Protein AF-A0A9E0INA8-F1 (afdb_monomer)

Structure (mmCIF, N/CA/C/O backbone):
data_AF-A0A9E0INA8-F1
#
_entry.id   AF-A0A9E0INA8-F1
#
loop_
_atom_site.group_PDB
_atom_site.id
_atom_site.type_symbol
_atom_site.label_atom_id
_atom_site.label_alt_id
_atom_site.label_comp_id
_atom_site.label_asym_id
_atom_site.label_entity_id
_atom_site.label_seq_id
_atom_site.pdbx_PDB_ins_code
_atom_site.Cartn_x
_atom_site.Cartn_y
_atom_site.Cartn_z
_atom_site.occup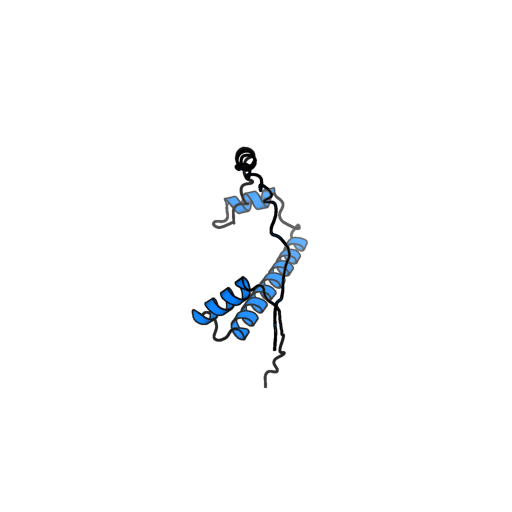ancy
_atom_site.B_iso_or_equiv
_atom_site.auth_seq_id
_atom_site.auth_comp_id
_atom_site.auth_asym_id
_atom_site.auth_atom_id
_atom_site.pdbx_PDB_model_num
ATOM 1 N N . MET A 1 1 ? 1.794 -14.498 21.553 1.00 43.59 1 MET A N 1
ATOM 2 C CA . MET A 1 1 ? 1.446 -13.062 21.639 1.00 43.59 1 MET A CA 1
ATOM 3 C C . MET A 1 1 ? 2.161 -12.350 20.505 1.00 43.59 1 MET A C 1
ATOM 5 O O . MET A 1 1 ? 3.382 -12.356 20.503 1.00 43.59 1 MET A O 1
ATOM 9 N N . THR A 1 2 ? 1.450 -11.811 19.516 1.00 66.62 2 THR A N 1
ATOM 10 C CA . THR A 1 2 ? 2.070 -10.940 18.503 1.00 66.62 2 THR A CA 1
ATOM 11 C C . THR A 1 2 ? 2.408 -9.604 19.156 1.00 66.62 2 THR A C 1
ATOM 13 O O . THR A 1 2 ? 1.516 -8.935 19.680 1.00 66.62 2 THR A O 1
ATOM 16 N N 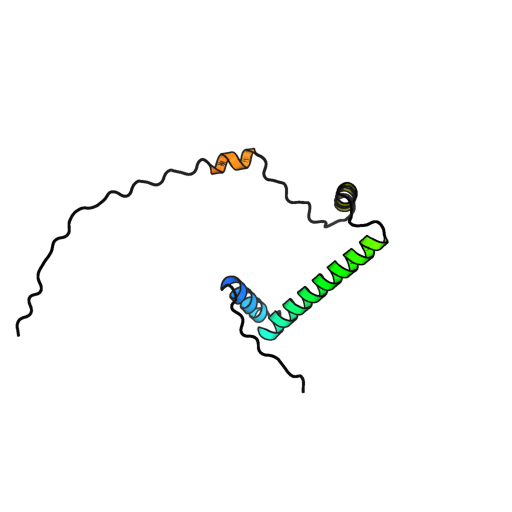. ALA A 1 3 ? 3.690 -9.249 19.182 1.00 84.00 3 ALA A N 1
ATOM 17 C CA . 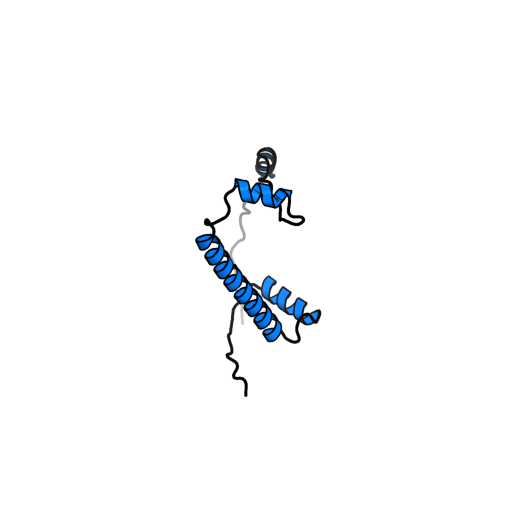ALA A 1 3 ? 4.130 -7.939 19.640 1.00 84.00 3 ALA A CA 1
ATOM 18 C C . ALA A 1 3 ? 3.821 -6.897 18.555 1.00 84.00 3 ALA A C 1
ATOM 20 O O . ALA 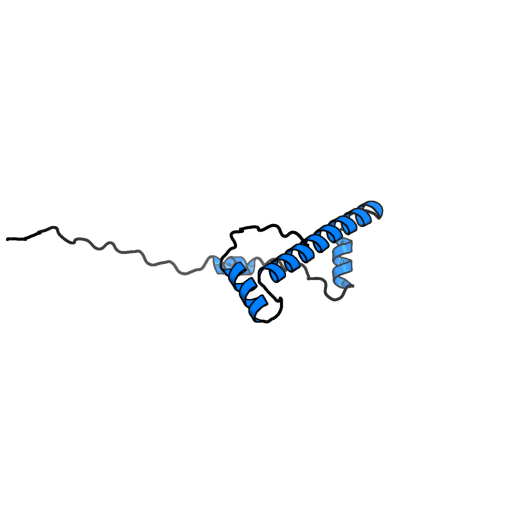A 1 3 ? 4.022 -7.161 17.372 1.00 84.00 3 ALA A O 1
ATOM 21 N N . TYR A 1 4 ? 3.326 -5.728 18.960 1.00 82.44 4 TYR A N 1
ATOM 22 C CA . TYR A 1 4 ? 3.049 -4.611 18.060 1.00 82.44 4 TYR A CA 1
ATOM 23 C C . TYR A 1 4 ? 3.914 -3.418 18.451 1.00 82.44 4 TYR A C 1
ATOM 25 O O . TYR A 1 4 ? 3.933 -3.021 19.618 1.00 82.44 4 TYR A O 1
ATOM 33 N N . GLU A 1 5 ? 4.580 -2.820 17.469 1.00 92.69 5 GLU A N 1
ATOM 34 C CA . GLU A 1 5 ? 5.264 -1.542 17.628 1.00 92.69 5 GLU A CA 1
ATOM 35 C C . GLU A 1 5 ? 4.290 -0.389 17.347 1.00 92.69 5 GLU A C 1
ATOM 37 O O . GLU A 1 5 ? 3.496 -0.437 16.404 1.00 92.69 5 GLU A O 1
ATOM 42 N N . LYS A 1 6 ? 4.311 0.653 18.186 1.00 91.81 6 LYS A N 1
ATOM 43 C CA . LYS A 1 6 ? 3.452 1.833 18.022 1.00 91.81 6 LYS A CA 1
ATOM 44 C C . LYS A 1 6 ? 4.253 2.980 17.428 1.00 91.81 6 LYS A C 1
ATOM 46 O O . LYS A 1 6 ? 5.173 3.484 18.062 1.00 91.81 6 LYS A O 1
ATOM 51 N N . LEU A 1 7 ? 3.828 3.442 16.257 1.00 90.56 7 LEU A N 1
ATOM 52 C CA . LEU A 1 7 ? 4.430 4.574 15.560 1.00 90.56 7 LEU A CA 1
ATOM 53 C C . LEU A 1 7 ? 3.475 5.771 15.578 1.00 90.56 7 LEU A C 1
ATOM 55 O O . LEU A 1 7 ? 2.327 5.668 15.142 1.00 90.56 7 LEU A O 1
ATOM 59 N N . ALA A 1 8 ? 3.949 6.918 16.063 1.00 94.06 8 ALA A N 1
ATOM 60 C CA . ALA A 1 8 ? 3.244 8.189 15.940 1.00 94.06 8 ALA A CA 1
ATOM 61 C C . ALA A 1 8 ? 3.760 8.926 14.698 1.00 94.06 8 ALA A C 1
ATOM 63 O O . ALA A 1 8 ? 4.926 9.308 14.642 1.00 94.06 8 ALA A O 1
ATOM 64 N N . ILE A 1 9 ? 2.893 9.121 13.701 1.00 90.31 9 ILE A N 1
ATOM 65 C CA . ILE A 1 9 ? 3.246 9.776 12.435 1.00 90.31 9 ILE A CA 1
ATOM 66 C C . ILE A 1 9 ? 2.349 10.983 12.167 1.00 90.31 9 ILE A C 1
ATOM 68 O O . ILE A 1 9 ? 1.129 10.930 12.334 1.00 90.31 9 ILE A O 1
ATOM 72 N N . SER A 1 10 ? 2.960 12.070 11.703 1.00 95.31 10 SER A N 1
ATOM 73 C CA . SER A 1 10 ? 2.239 13.241 11.208 1.00 95.31 10 SER A CA 1
ATOM 74 C C . SER A 1 10 ? 1.877 13.032 9.745 1.00 95.31 10 SER A C 1
ATOM 76 O O . SER A 1 10 ? 2.746 12.809 8.906 1.00 95.31 10 SER A O 1
ATOM 78 N N . LEU A 1 11 ? 0.588 13.131 9.428 1.00 93.00 11 LEU A N 1
ATOM 79 C CA . LEU A 1 11 ? 0.078 13.017 8.065 1.00 93.00 11 LEU A CA 1
ATOM 80 C C . LEU A 1 11 ? -0.557 14.339 7.628 1.00 93.00 11 LEU A C 1
ATOM 82 O O . LEU A 1 11 ? -1.209 14.996 8.446 1.00 93.00 11 LEU A O 1
ATOM 86 N N . PRO A 1 12 ? -0.460 14.711 6.338 1.00 97.12 12 PRO A N 1
ATOM 87 C CA . PRO A 1 12 ? -1.250 15.812 5.810 1.00 97.12 12 PRO A CA 1
ATOM 88 C C . PRO A 1 12 ? -2.746 15.590 6.113 1.00 97.12 12 PRO A C 1
ATOM 90 O O . PRO A 1 12 ? -3.253 14.485 5.875 1.00 97.12 12 PRO A O 1
ATOM 93 N N . PRO A 1 13 ? -3.492 16.616 6.571 1.00 97.38 13 PRO A N 1
ATOM 94 C CA . PRO A 1 13 ? -4.920 16.498 6.874 1.00 97.38 13 PRO A CA 1
ATOM 95 C C . PRO A 1 13 ? -5.781 15.813 5.794 1.00 97.38 13 PRO A C 1
ATOM 97 O O . PRO A 1 13 ? -6.629 14.992 6.168 1.00 97.38 13 PRO A O 1
ATOM 100 N N . PRO A 1 14 ? -5.590 16.061 4.476 1.00 97.19 14 PRO A N 1
ATOM 101 C CA . PRO A 1 14 ? -6.378 15.368 3.455 1.00 97.19 14 PRO A CA 1
ATOM 102 C C . PRO A 1 14 ? -6.086 13.862 3.400 1.00 97.19 14 PRO A C 1
ATOM 104 O O . PRO A 1 14 ? -7.006 13.068 3.209 1.00 97.19 14 PRO A O 1
ATOM 107 N N . VAL A 1 15 ? -4.836 13.448 3.629 1.00 95.81 15 VAL A N 1
ATOM 108 C CA . VAL A 1 15 ? -4.435 12.031 3.635 1.00 95.81 15 VAL A CA 1
ATOM 109 C C . VAL A 1 15 ? -5.062 11.311 4.826 1.00 95.81 15 VAL A C 1
ATOM 111 O O . VAL A 1 15 ? -5.709 10.279 4.653 1.00 95.81 15 VAL A O 1
ATOM 114 N N . ALA A 1 16 ? -4.960 11.898 6.022 1.00 96.00 16 ALA A N 1
ATOM 115 C CA . ALA A 1 16 ? -5.571 11.341 7.227 1.00 96.00 16 ALA A CA 1
ATOM 116 C C . ALA A 1 16 ? -7.102 11.227 7.099 1.00 96.00 16 ALA A C 1
ATOM 118 O O . ALA A 1 16 ? -7.704 10.253 7.550 1.00 96.00 16 ALA A O 1
ATOM 119 N N . SER A 1 17 ? -7.740 12.206 6.453 1.00 97.38 17 SER A N 1
ATOM 120 C CA . SER A 1 17 ? -9.189 12.200 6.225 1.00 97.38 17 SER A CA 1
ATOM 121 C C . SER A 1 17 ? -9.609 11.119 5.230 1.00 97.38 17 SER A C 1
ATOM 123 O O . SER A 1 17 ? -10.596 10.427 5.469 1.00 97.38 17 SER A O 1
ATOM 125 N N . ARG A 1 18 ? -8.831 10.907 4.163 1.00 96.38 18 ARG A N 1
ATOM 126 C CA . ARG A 1 18 ? -9.072 9.822 3.203 1.00 96.38 18 ARG A CA 1
ATOM 127 C C . ARG A 1 18 ? -8.953 8.444 3.855 1.00 96.38 18 ARG A C 1
ATOM 129 O O . ARG A 1 18 ? -9.819 7.607 3.625 1.00 96.38 18 ARG A O 1
ATOM 136 N N . ALA A 1 19 ? -7.935 8.237 4.690 1.00 95.62 19 ALA A N 1
ATOM 137 C CA . ALA A 1 19 ? -7.750 6.984 5.420 1.00 95.62 19 ALA A CA 1
ATOM 138 C C . ALA A 1 19 ? -8.920 6.706 6.381 1.00 95.62 19 ALA A C 1
ATOM 140 O O . ALA A 1 19 ? -9.469 5.608 6.393 1.00 95.62 19 ALA A O 1
ATOM 141 N N . ARG A 1 20 ? -9.386 7.722 7.123 1.00 97.19 20 ARG A N 1
ATOM 142 C CA . ARG A 1 20 ? -10.589 7.595 7.966 1.00 97.19 20 ARG A CA 1
ATOM 143 C C . ARG A 1 20 ? -11.840 7.261 7.155 1.00 97.19 20 ARG A C 1
ATOM 145 O O . ARG A 1 20 ? -12.616 6.406 7.567 1.00 97.19 20 ARG A O 1
ATOM 152 N N . ALA A 1 21 ? -12.026 7.905 6.005 1.00 97.69 21 ALA A N 1
ATOM 153 C CA . ALA A 1 21 ? -13.168 7.638 5.137 1.00 97.69 21 ALA A CA 1
ATOM 154 C C . ALA A 1 21 ? -13.148 6.209 4.568 1.00 97.69 21 ALA A C 1
ATOM 156 O O . ALA A 1 21 ? -14.204 5.603 4.442 1.00 97.69 21 ALA A O 1
ATOM 157 N N . ALA A 1 22 ? -11.974 5.661 4.247 1.00 96.50 22 ALA A N 1
ATOM 158 C CA . ALA A 1 22 ? -11.827 4.273 3.804 1.00 96.50 22 ALA A CA 1
ATOM 159 C C . ALA A 1 22 ? -12.257 3.266 4.880 1.00 96.50 22 ALA A C 1
ATOM 161 O O . ALA A 1 22 ? -13.059 2.375 4.611 1.00 96.50 22 ALA A O 1
ATOM 162 N N . VAL A 1 23 ? -11.815 3.473 6.123 1.00 98.00 23 VAL A N 1
ATOM 163 C CA . VAL A 1 23 ? -12.259 2.664 7.270 1.00 98.00 23 VAL A CA 1
ATOM 164 C C . VAL A 1 23 ? -13.771 2.780 7.469 1.00 98.00 23 VAL A C 1
ATOM 166 O O . VAL A 1 23 ? -14.446 1.772 7.637 1.00 98.00 23 VAL A O 1
ATOM 169 N N . ALA A 1 24 ? -14.331 3.991 7.378 1.00 97.69 24 ALA A N 1
ATOM 170 C CA . ALA A 1 24 ? -15.775 4.206 7.496 1.00 97.69 24 ALA A CA 1
ATOM 171 C C . ALA A 1 24 ? -16.589 3.514 6.384 1.00 97.69 24 ALA A C 1
ATOM 173 O O . ALA A 1 24 ? -17.740 3.154 6.610 1.00 97.69 24 ALA A O 1
ATOM 174 N N . ARG A 1 25 ? -15.998 3.303 5.200 1.00 97.69 25 ARG A N 1
ATOM 175 C CA . ARG A 1 25 ? -16.593 2.514 4.106 1.00 97.69 25 ARG A CA 1
ATOM 176 C C . ARG A 1 25 ? -16.433 0.999 4.281 1.00 97.69 25 ARG A C 1
ATOM 178 O O . ARG A 1 25 ? -16.942 0.252 3.455 1.00 97.69 25 ARG A O 1
ATOM 185 N N . GLY A 1 26 ? -15.739 0.542 5.323 1.00 97.00 26 GLY A N 1
ATOM 186 C CA . GLY A 1 26 ? -15.503 -0.878 5.580 1.00 97.00 26 GLY A CA 1
ATOM 187 C C . GLY A 1 26 ? -14.329 -1.477 4.805 1.00 97.00 26 GLY A C 1
ATOM 188 O O . GLY A 1 26 ? -14.178 -2.693 4.794 1.00 97.00 26 GLY A O 1
ATOM 189 N N . GLU A 1 27 ? -13.469 -0.658 4.188 1.00 95.56 27 GLU A N 1
ATOM 190 C CA . GLU A 1 27 ? -12.276 -1.153 3.475 1.00 95.56 27 GLU A CA 1
ATOM 191 C C . GLU A 1 27 ? -11.244 -1.779 4.432 1.00 95.56 27 GLU A C 1
ATOM 193 O O . GLU A 1 27 ? -10.395 -2.559 4.011 1.00 95.56 27 GLU A O 1
ATOM 198 N N . ALA A 1 28 ? -11.311 -1.447 5.725 1.00 96.88 28 ALA A N 1
ATOM 199 C CA . ALA A 1 28 ? -10.487 -2.032 6.775 1.00 96.88 28 ALA A CA 1
ATOM 200 C C . ALA A 1 28 ? -11.193 -1.942 8.141 1.00 96.88 28 ALA A C 1
ATOM 202 O O . ALA A 1 28 ? -11.958 -1.003 8.370 1.00 96.88 28 ALA A O 1
ATOM 203 N N . PRO A 1 29 ? -10.893 -2.848 9.093 1.00 95.69 29 PRO A N 1
ATOM 204 C CA . PRO A 1 29 ? -11.535 -2.874 10.412 1.00 95.69 29 PRO A CA 1
ATOM 205 C C . PRO A 1 29 ? -11.070 -1.750 11.353 1.00 95.69 29 PRO A C 1
ATOM 207 O O . PRO A 1 29 ? -11.706 -1.477 12.366 1.00 95.69 29 PRO A O 1
ATOM 210 N N . SER A 1 30 ? -9.937 -1.107 11.062 1.00 96.50 30 SER A N 1
ATOM 211 C CA . SER A 1 30 ? -9.415 0.020 11.837 1.00 96.50 30 SER A CA 1
ATOM 212 C C . SER A 1 30 ? -8.431 0.848 11.014 1.00 96.50 30 SER A C 1
ATOM 214 O O . SER A 1 30 ? -7.939 0.403 9.976 1.00 96.50 30 SER A O 1
ATOM 216 N N . LEU A 1 31 ? -8.092 2.043 11.506 1.00 95.62 31 LEU A N 1
ATOM 217 C CA . LEU A 1 31 ? -7.098 2.904 10.861 1.00 95.62 31 LEU A CA 1
ATOM 218 C C . LEU A 1 31 ? -5.700 2.272 10.849 1.00 95.62 31 LEU A C 1
ATOM 220 O O . LEU A 1 31 ? -5.007 2.354 9.841 1.00 95.62 31 LEU A O 1
ATOM 224 N N . SER A 1 32 ? -5.299 1.616 11.940 1.00 94.19 32 SER A N 1
ATOM 225 C CA . SER A 1 32 ? -4.019 0.905 12.002 1.00 94.19 32 SER A CA 1
ATOM 226 C C . SER A 1 32 ? -3.973 -0.251 11.003 1.00 94.19 32 SER A C 1
ATOM 228 O O . SER A 1 32 ? -2.970 -0.400 10.316 1.00 94.19 32 SER A O 1
ATOM 230 N N . ALA A 1 33 ? -5.067 -1.011 10.859 1.00 94.31 33 ALA A N 1
ATOM 231 C CA . ALA A 1 33 ? -5.158 -2.080 9.863 1.00 94.31 33 ALA A CA 1
ATOM 232 C C . ALA A 1 33 ? -5.097 -1.536 8.427 1.00 94.31 33 ALA A C 1
ATOM 234 O O . ALA A 1 33 ? -4.382 -2.084 7.596 1.00 94.31 33 ALA A O 1
ATOM 235 N N . TYR A 1 34 ? -5.789 -0.425 8.153 1.00 95.81 34 TYR A N 1
ATOM 236 C CA . TYR A 1 34 ? -5.739 0.246 6.853 1.00 95.81 34 TYR A CA 1
ATOM 237 C C . TYR A 1 34 ? -4.315 0.689 6.487 1.00 95.81 34 TYR A C 1
ATOM 239 O O . TYR A 1 34 ? -3.849 0.453 5.375 1.00 95.81 34 TYR A O 1
ATOM 247 N N . ILE A 1 35 ? -3.608 1.325 7.427 1.00 94.56 35 ILE A N 1
ATOM 248 C CA . ILE A 1 35 ? -2.238 1.802 7.199 1.00 94.56 35 ILE A CA 1
ATOM 249 C C . ILE A 1 35 ? -1.272 0.625 7.043 1.00 94.56 35 ILE A C 1
ATOM 251 O O . ILE A 1 35 ? -0.448 0.657 6.137 1.00 94.56 35 ILE A O 1
ATOM 255 N N . ALA A 1 36 ? -1.386 -0.412 7.876 1.00 93.19 36 ALA A N 1
ATOM 256 C CA . ALA A 1 36 ? -0.556 -1.609 7.760 1.00 93.19 36 ALA A CA 1
ATOM 257 C C . ALA A 1 36 ? -0.719 -2.274 6.385 1.00 93.19 36 ALA A C 1
ATOM 259 O O . ALA A 1 36 ? 0.277 -2.538 5.721 1.00 93.19 36 ALA A O 1
ATOM 260 N N . ALA A 1 37 ? -1.959 -2.445 5.911 1.00 92.56 37 ALA A N 1
ATOM 261 C CA . ALA A 1 37 ? -2.229 -2.991 4.582 1.00 92.56 37 ALA A CA 1
ATOM 262 C C . ALA A 1 37 ? -1.635 -2.122 3.459 1.00 92.56 37 ALA A C 1
ATOM 264 O O . ALA A 1 37 ? -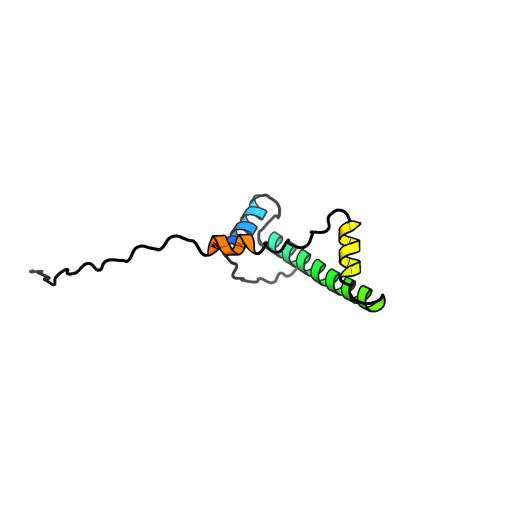1.031 -2.645 2.529 1.00 92.56 37 ALA A O 1
ATOM 265 N N . ALA A 1 38 ? -1.749 -0.794 3.564 1.00 92.00 38 ALA A N 1
ATOM 266 C CA . ALA A 1 38 ? -1.172 0.121 2.580 1.00 92.00 38 ALA A CA 1
ATOM 267 C C . ALA A 1 38 ? 0.370 0.088 2.560 1.00 92.00 38 ALA A C 1
ATOM 269 O O . ALA A 1 38 ? 0.979 0.256 1.502 1.00 92.00 38 ALA A O 1
ATOM 270 N N . LEU A 1 39 ? 1.006 -0.105 3.721 1.00 90.44 39 LEU A N 1
ATOM 271 C CA . LEU A 1 39 ? 2.459 -0.261 3.825 1.00 90.44 39 LEU A CA 1
ATOM 272 C C . LEU A 1 39 ? 2.918 -1.595 3.233 1.00 90.44 39 LEU A C 1
ATOM 274 O O . LEU A 1 39 ? 3.886 -1.600 2.476 1.00 90.44 39 LEU A O 1
ATOM 278 N N . GLU A 1 40 ? 2.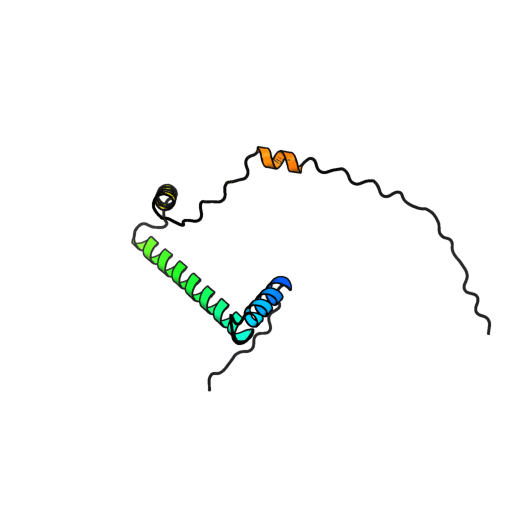196 -2.681 3.508 1.00 90.44 40 GLU A N 1
ATOM 279 C CA . GLU A 1 40 ? 2.464 -4.005 2.937 1.00 90.44 40 GLU A CA 1
ATOM 280 C C . GLU A 1 40 ? 2.345 -3.974 1.408 1.00 90.44 40 GLU A C 1
ATOM 282 O O . GLU A 1 40 ? 3.278 -4.341 0.703 1.00 90.44 40 GLU A O 1
ATOM 287 N N . GLU A 1 41 ? 1.253 -3.413 0.875 1.00 90.50 41 GLU A N 1
ATOM 288 C CA . GLU A 1 41 ? 1.050 -3.264 -0.570 1.00 90.50 41 GLU A CA 1
ATOM 289 C C . GLU A 1 41 ? 2.180 -2.452 -1.221 1.00 90.50 41 GLU A C 1
ATOM 291 O O . GLU A 1 41 ? 2.643 -2.768 -2.322 1.00 90.50 41 GLU A O 1
ATOM 296 N N . ARG A 1 42 ? 2.655 -1.397 -0.546 1.00 87.88 42 ARG A N 1
ATOM 297 C CA . ARG A 1 42 ? 3.789 -0.607 -1.032 1.00 87.88 42 ARG A CA 1
ATOM 298 C C . ARG A 1 42 ? 5.086 -1.411 -1.008 1.00 87.88 42 ARG A C 1
ATOM 300 O O . ARG A 1 42 ? 5.848 -1.294 -1.965 1.00 87.88 42 ARG A O 1
ATOM 307 N N . ALA A 1 43 ? 5.335 -2.189 0.042 1.00 85.44 43 ALA A N 1
ATOM 308 C CA . ALA A 1 43 ? 6.515 -3.038 0.152 1.00 85.44 43 ALA A CA 1
ATOM 309 C C . ALA A 1 43 ? 6.526 -4.107 -0.948 1.00 85.44 43 ALA A C 1
ATOM 311 O O . ALA A 1 43 ? 7.506 -4.194 -1.682 1.00 85.44 43 ALA A O 1
ATOM 312 N N . SER A 1 44 ? 5.411 -4.816 -1.159 1.00 83.75 44 SER A N 1
ATOM 313 C CA . SER A 1 44 ? 5.296 -5.820 -2.226 1.00 83.75 44 SER A CA 1
ATOM 314 C C . SER A 1 44 ? 5.510 -5.222 -3.620 1.00 83.75 44 SER A C 1
ATOM 316 O O . SER A 1 44 ? 6.094 -5.862 -4.488 1.00 83.75 44 SER A O 1
ATOM 318 N N . ARG A 1 45 ? 5.059 -3.980 -3.858 1.00 86.50 45 ARG A N 1
ATOM 319 C CA . ARG A 1 45 ? 5.312 -3.285 -5.133 1.00 86.50 45 ARG A CA 1
ATOM 320 C C . ARG A 1 45 ? 6.779 -2.922 -5.326 1.00 86.50 45 ARG A C 1
ATOM 322 O O . ARG A 1 45 ? 7.279 -3.080 -6.432 1.00 86.50 45 ARG A O 1
ATOM 329 N N . LEU A 1 46 ? 7.444 -2.429 -4.283 1.00 82.56 46 LEU A N 1
ATOM 330 C CA . LEU A 1 46 ? 8.872 -2.109 -4.349 1.00 82.56 46 LEU A CA 1
ATOM 331 C C . LEU A 1 46 ? 9.709 -3.372 -4.583 1.00 82.56 46 LEU A C 1
ATOM 333 O O . LEU A 1 46 ? 10.620 -3.342 -5.400 1.00 82.56 46 LEU A O 1
ATOM 337 N N . ASP A 1 47 ? 9.361 -4.477 -3.926 1.00 86.75 47 ASP A N 1
ATOM 338 C CA . ASP A 1 47 ? 10.009 -5.777 -4.118 1.00 86.75 47 ASP A CA 1
ATOM 339 C C . ASP A 1 47 ? 9.835 -6.292 -5.557 1.00 86.75 47 ASP A C 1
ATOM 341 O O . ASP A 1 47 ? 10.800 -6.654 -6.228 1.00 86.75 47 ASP A O 1
ATOM 345 N N . LEU A 1 48 ? 8.615 -6.199 -6.100 1.00 89.06 48 LEU A N 1
ATOM 346 C CA . LEU A 1 48 ? 8.351 -6.545 -7.496 1.00 89.06 48 LEU A CA 1
ATOM 347 C C . LEU A 1 48 ? 9.137 -5.665 -8.482 1.00 89.06 48 LEU A C 1
ATOM 349 O O . LEU A 1 48 ? 9.642 -6.170 -9.482 1.00 89.06 48 LEU A O 1
ATOM 353 N N . GLU A 1 49 ? 9.234 -4.356 -8.232 1.00 88.19 49 GLU A N 1
ATOM 354 C CA . GLU A 1 49 ? 10.024 -3.443 -9.068 1.00 88.19 49 GLU A CA 1
ATOM 355 C C . GLU A 1 49 ? 11.511 -3.829 -9.080 1.00 88.19 49 GLU A C 1
ATOM 357 O O . GLU A 1 49 ? 12.135 -3.783 -10.143 1.00 88.19 49 GLU A O 1
ATOM 362 N N . VAL A 1 50 ? 12.059 -4.250 -7.934 1.00 90.50 50 VAL A N 1
ATOM 363 C CA . VAL A 1 50 ? 13.438 -4.752 -7.824 1.00 90.50 50 VAL A CA 1
ATOM 364 C C . VAL A 1 50 ? 13.605 -6.049 -8.612 1.00 90.50 50 VAL A C 1
ATOM 366 O O . VAL A 1 50 ? 14.465 -6.107 -9.489 1.00 90.50 50 VAL A O 1
ATOM 369 N N . LEU A 1 51 ? 12.737 -7.040 -8.395 1.00 90.38 51 LEU A N 1
ATOM 370 C CA . LEU A 1 51 ? 12.783 -8.316 -9.114 1.00 90.38 51 LEU A CA 1
ATOM 371 C C . LEU A 1 51 ? 12.706 -8.125 -10.638 1.00 90.38 51 LEU A C 1
ATOM 373 O O . LEU A 1 51 ? 13.456 -8.737 -11.396 1.00 90.38 51 LEU A O 1
ATOM 377 N N . VAL A 1 52 ? 11.809 -7.257 -11.115 1.00 90.81 52 VAL A N 1
ATOM 378 C CA . VAL A 1 52 ? 11.689 -6.957 -12.550 1.00 90.81 52 VAL A CA 1
ATOM 379 C C . VAL A 1 52 ? 12.957 -6.289 -13.080 1.00 90.81 52 VAL A C 1
ATOM 381 O O . VAL A 1 52 ? 13.373 -6.584 -14.200 1.00 90.81 52 VAL A O 1
ATOM 384 N N . ALA A 1 53 ? 13.584 -5.402 -12.305 1.00 88.94 53 ALA A N 1
ATOM 385 C CA . ALA A 1 53 ? 14.838 -4.772 -12.703 1.00 88.94 53 ALA A CA 1
ATOM 386 C C . ALA A 1 53 ? 15.985 -5.789 -12.820 1.00 88.94 53 ALA A C 1
ATOM 388 O O . ALA A 1 53 ? 16.755 -5.707 -13.776 1.00 88.94 53 ALA A O 1
ATOM 389 N N . GLU A 1 54 ? 16.063 -6.757 -11.905 1.00 90.00 54 GLU A N 1
ATOM 390 C CA . GLU A 1 54 ? 17.043 -7.851 -11.948 1.00 90.00 54 GLU A CA 1
ATOM 391 C C . GLU A 1 54 ? 16.836 -8.737 -13.182 1.00 90.00 54 GLU A C 1
ATOM 393 O O . GLU A 1 54 ? 17.754 -8.912 -13.980 1.00 90.00 54 GLU A O 1
ATOM 398 N N . LEU A 1 55 ? 15.603 -9.195 -13.424 1.00 90.69 55 LEU A N 1
ATOM 399 C CA . LEU A 1 55 ? 15.281 -10.006 -14.603 1.00 90.69 55 LEU A CA 1
ATOM 400 C C . LEU A 1 55 ? 15.594 -9.281 -15.914 1.00 90.69 55 LEU A C 1
ATOM 402 O O . LEU A 1 55 ? 16.067 -9.887 -16.877 1.00 90.69 55 LEU A O 1
ATOM 406 N N . LEU A 1 56 ? 15.324 -7.976 -15.970 1.00 90.94 56 LEU A N 1
ATOM 407 C CA . LEU A 1 56 ? 15.668 -7.167 -17.131 1.00 90.94 56 LEU A CA 1
ATOM 408 C C . LEU A 1 56 ? 17.181 -7.061 -17.292 1.00 90.94 56 LEU A C 1
ATOM 410 O O . LEU A 1 56 ? 17.660 -7.228 -18.407 1.00 90.94 56 LEU A O 1
ATOM 414 N N . ALA A 1 57 ? 17.942 -6.836 -16.219 1.00 90.44 57 ALA A N 1
ATOM 415 C CA . ALA A 1 57 ? 19.401 -6.788 -16.287 1.00 90.44 57 ALA A CA 1
ATOM 416 C C . ALA A 1 57 ? 19.993 -8.071 -16.901 1.00 90.44 57 ALA A C 1
ATOM 418 O O . ALA A 1 57 ? 20.875 -7.974 -17.755 1.00 90.44 57 ALA A O 1
ATOM 419 N N . ASP A 1 58 ? 19.435 -9.235 -16.563 1.00 89.38 58 ASP A N 1
ATOM 420 C CA . ASP A 1 58 ? 19.883 -10.532 -17.082 1.00 89.38 58 ASP A CA 1
ATOM 421 C C . ASP A 1 58 ? 19.473 -10.794 -18.543 1.00 89.38 58 ASP A C 1
ATOM 423 O O . ASP A 1 58 ? 20.141 -11.541 -19.259 1.00 89.38 58 ASP A O 1
ATOM 427 N N . THR A 1 59 ? 18.379 -10.186 -19.014 1.00 86.50 59 THR A N 1
ATOM 428 C CA . THR A 1 59 ? 17.764 -10.499 -20.322 1.00 86.50 59 THR A CA 1
ATOM 429 C C . THR A 1 59 ? 17.972 -9.439 -21.406 1.00 86.50 59 THR A C 1
ATOM 431 O O . THR A 1 59 ? 17.474 -9.602 -22.520 1.00 86.50 59 THR A O 1
ATOM 434 N N . GLY A 1 60 ? 18.740 -8.379 -21.130 1.00 85.69 60 GLY A N 1
ATOM 435 C CA . GLY A 1 60 ? 19.077 -7.345 -22.125 1.00 85.69 60 GLY A CA 1
ATOM 436 C C . GLY A 1 60 ? 18.928 -5.895 -21.657 1.00 85.69 60 GLY A C 1
ATOM 437 O O . GLY A 1 60 ? 19.092 -4.969 -22.449 1.00 85.69 60 GLY A O 1
ATOM 438 N N . GLY A 1 61 ? 18.653 -5.682 -20.374 1.00 86.69 61 GLY A N 1
ATOM 439 C CA . GLY A 1 61 ? 18.514 -4.383 -19.732 1.00 86.69 61 GLY A CA 1
ATOM 440 C C . GLY A 1 61 ? 17.103 -3.796 -19.808 1.00 86.69 61 GLY A C 1
ATOM 441 O O . GLY A 1 61 ? 16.127 -4.437 -20.195 1.00 86.69 61 GLY A O 1
ATOM 442 N N . ALA A 1 62 ? 16.979 -2.537 -19.387 1.00 87.19 62 ALA A N 1
ATOM 443 C CA . ALA A 1 62 ? 15.695 -1.846 -19.373 1.00 87.19 62 ALA A CA 1
ATOM 444 C C . ALA A 1 62 ? 15.124 -1.657 -20.799 1.00 87.19 62 ALA A C 1
ATOM 446 O O . ALA A 1 62 ? 15.882 -1.319 -21.710 1.00 87.19 62 ALA A O 1
ATOM 447 N N . PRO A 1 63 ? 13.789 -1.742 -20.989 1.00 87.75 63 PRO A N 1
ATOM 448 C CA . PRO A 1 63 ? 13.163 -1.579 -22.297 1.00 87.75 63 PRO A CA 1
ATOM 449 C C . PRO A 1 63 ? 13.504 -0.238 -22.938 1.00 87.75 63 PRO A C 1
ATOM 451 O O . PRO A 1 63 ? 13.301 0.830 -22.335 1.00 87.75 63 PRO A O 1
ATOM 454 N N . THR A 1 64 ? 13.941 -0.289 -24.192 1.00 90.12 64 THR A N 1
ATOM 455 C CA . THR A 1 64 ? 14.221 0.888 -25.006 1.00 90.12 64 THR A CA 1
ATOM 456 C C . THR A 1 64 ? 12.940 1.688 -25.274 1.00 90.12 64 THR A C 1
ATOM 458 O O . THR A 1 64 ? 11.815 1.172 -25.212 1.00 90.12 64 THR A O 1
ATOM 461 N N . PRO A 1 65 ? 13.056 2.974 -25.650 1.00 90.94 65 PRO A N 1
ATOM 462 C CA . PRO A 1 65 ? 11.890 3.776 -26.004 1.00 90.94 65 PRO A CA 1
ATOM 463 C C . PRO A 1 65 ? 11.076 3.200 -27.172 1.00 90.94 65 PRO A C 1
ATOM 465 O O . PRO A 1 65 ? 9.869 3.424 -27.242 1.00 90.94 65 PRO A O 1
ATOM 468 N N . ALA A 1 66 ? 11.718 2.502 -28.114 1.00 91.19 66 ALA A N 1
ATOM 469 C CA . ALA A 1 66 ? 11.031 1.882 -29.245 1.00 91.19 66 ALA A CA 1
ATOM 470 C C . ALA A 1 66 ? 10.176 0.690 -28.795 1.00 91.19 66 ALA A C 1
ATOM 472 O O . ALA A 1 66 ? 9.014 0.600 -29.198 1.00 91.19 66 ALA A O 1
ATOM 473 N N . GLU A 1 67 ? 10.716 -0.148 -27.911 1.00 89.94 67 GLU A N 1
ATOM 474 C CA . GLU A 1 67 ? 10.021 -1.299 -27.327 1.00 89.94 67 GLU A CA 1
ATOM 475 C C . GLU A 1 67 ? 8.860 -0.861 -26.440 1.00 89.94 67 GLU A C 1
ATOM 477 O O . GLU A 1 67 ? 7.766 -1.397 -26.581 1.00 89.94 67 GLU A O 1
ATOM 482 N N . ARG A 1 68 ? 9.032 0.186 -25.618 1.00 89.31 68 ARG A N 1
ATOM 483 C CA . ARG A 1 68 ? 7.916 0.764 -24.844 1.00 89.31 68 ARG A CA 1
ATOM 484 C C . ARG A 1 68 ? 6.794 1.255 -25.745 1.00 89.31 68 ARG A C 1
ATOM 486 O O . ARG A 1 68 ? 5.643 0.904 -25.534 1.00 89.31 68 ARG A O 1
ATOM 493 N N . ARG A 1 69 ? 7.128 2.001 -26.806 1.00 90.56 69 ARG A N 1
ATOM 494 C CA . ARG A 1 69 ? 6.120 2.467 -27.772 1.00 90.56 69 ARG A CA 1
ATOM 495 C C . ARG A 1 69 ? 5.423 1.313 -28.481 1.00 90.56 69 ARG A C 1
ATOM 497 O O . ARG A 1 69 ? 4.267 1.466 -28.859 1.00 90.56 69 ARG A O 1
ATOM 504 N N . TRP A 1 70 ? 6.129 0.222 -28.770 1.00 91.94 70 TRP A N 1
ATOM 505 C CA . TRP A 1 70 ? 5.524 -0.976 -29.348 1.00 91.94 70 TRP A CA 1
ATOM 506 C C . TRP A 1 70 ? 4.587 -1.653 -28.346 1.00 91.94 70 TRP A C 1
ATOM 508 O O . TRP A 1 70 ? 3.432 -1.882 -28.693 1.00 91.94 70 TRP A O 1
ATOM 518 N N . ALA A 1 71 ? 5.033 -1.851 -27.104 1.00 89.00 71 ALA A N 1
ATOM 519 C CA . ALA A 1 71 ? 4.240 -2.409 -26.013 1.00 89.00 71 ALA A CA 1
ATOM 520 C C . ALA A 1 71 ? 2.950 -1.607 -25.777 1.00 89.00 71 ALA A C 1
ATOM 522 O O . ALA A 1 71 ? 1.871 -2.186 -25.755 1.00 89.00 71 ALA A O 1
ATOM 523 N N . ASP A 1 72 ? 3.033 -0.274 -25.736 1.00 87.81 72 ASP A N 1
ATOM 524 C CA . ASP A 1 72 ? 1.871 0.616 -25.588 1.00 87.81 72 ASP A CA 1
ATOM 525 C C . ASP A 1 72 ? 0.830 0.457 -26.710 1.00 87.81 72 ASP A C 1
ATOM 527 O O . ASP A 1 72 ? -0.344 0.761 -26.508 1.00 87.81 72 ASP A O 1
ATOM 531 N N . ARG A 1 73 ? 1.243 0.012 -27.907 1.00 88.25 73 ARG A N 1
ATOM 532 C CA . ARG A 1 73 ? 0.326 -0.234 -29.033 1.00 88.25 73 ARG A CA 1
ATOM 533 C C . ARG A 1 73 ? -0.335 -1.606 -28.974 1.00 88.25 73 ARG A C 1
ATOM 535 O O . ARG A 1 73 ? -1.449 -1.738 -29.469 1.00 88.25 73 ARG A O 1
ATOM 542 N N . VAL A 1 74 ? 0.358 -2.617 -28.452 1.00 92.56 74 VAL A N 1
ATOM 543 C CA . VAL A 1 74 ? -0.093 -4.020 -28.504 1.00 92.56 74 VAL A CA 1
ATOM 544 C C . VAL A 1 74 ? -0.703 -4.509 -27.189 1.00 92.56 74 VAL A C 1
ATOM 546 O O . VAL A 1 74 ? -1.459 -5.476 -27.207 1.00 92.56 74 VAL A O 1
ATOM 549 N N . LEU A 1 75 ? -0.416 -3.845 -26.063 1.00 88.00 75 LEU A N 1
ATOM 550 C CA . LEU A 1 75 ? -0.951 -4.183 -24.744 1.00 88.00 75 LEU A CA 1
ATOM 551 C C . LEU A 1 75 ? -2.173 -3.307 -24.405 1.00 88.00 75 LEU A C 1
ATOM 553 O O . LEU A 1 75 ? -2.029 -2.094 -24.215 1.00 88.00 75 LEU A O 1
ATOM 557 N N . PRO A 1 76 ? -3.385 -3.882 -24.292 1.00 72.31 76 PRO A N 1
ATOM 558 C CA . PRO A 1 76 ? -4.564 -3.129 -23.882 1.00 72.31 76 PRO A CA 1
ATOM 559 C C . PRO A 1 76 ? -4.436 -2.681 -22.417 1.00 72.31 76 PRO A C 1
ATOM 561 O O . PRO A 1 76 ? -4.241 -3.499 -21.523 1.00 72.31 76 PRO A O 1
ATOM 5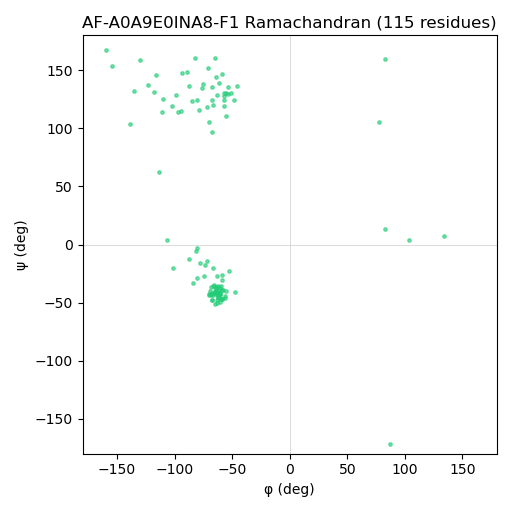64 N N . GLY A 1 77 ? -4.560 -1.372 -22.171 1.00 69.75 77 GLY A N 1
ATOM 565 C CA . GLY A 1 77 ? -4.548 -0.785 -20.823 1.00 69.75 77 GLY A CA 1
ATOM 566 C C . GLY A 1 77 ? -3.250 -0.087 -20.399 1.00 69.75 77 GLY A C 1
ATOM 567 O O . GLY A 1 77 ? -3.188 0.401 -19.272 1.00 69.75 77 GLY A O 1
ATOM 568 N N . SER A 1 78 ? -2.236 0.021 -21.269 1.00 62.25 78 SER A N 1
ATOM 569 C CA . SER A 1 78 ? -1.043 0.817 -20.942 1.00 62.25 78 SER A CA 1
ATOM 570 C C . SER A 1 78 ? -1.424 2.297 -20.752 1.00 62.25 78 SER A C 1
ATOM 572 O O . SER A 1 78 ? -2.115 2.856 -21.616 1.00 62.25 78 SER A O 1
ATOM 574 N N . PRO A 1 79 ? -1.032 2.964 -19.644 1.00 59.53 79 PRO A N 1
ATOM 575 C CA . PRO A 1 79 ? -1.320 4.377 -19.448 1.00 59.53 79 PRO A CA 1
ATOM 576 C C . PRO A 1 79 ? -0.526 5.178 -20.480 1.00 59.53 79 PRO A C 1
ATOM 578 O O . PRO A 1 79 ? 0.657 5.460 -20.298 1.00 59.53 79 PRO A O 1
ATOM 581 N N . ALA A 1 80 ? -1.187 5.526 -21.585 1.00 58.50 80 ALA A N 1
ATOM 582 C CA . ALA A 1 80 ? -0.605 6.330 -22.646 1.00 58.50 80 ALA A CA 1
ATOM 583 C C . ALA A 1 80 ? 0.075 7.565 -22.036 1.00 58.50 80 ALA A C 1
ATOM 585 O O . ALA A 1 80 ? -0.555 8.323 -21.291 1.00 58.50 80 ALA A O 1
ATOM 586 N N . ALA A 1 81 ? 1.366 7.738 -22.336 1.00 62.22 81 ALA A N 1
ATOM 587 C CA . ALA A 1 81 ? 2.186 8.811 -21.785 1.00 62.22 81 ALA A CA 1
ATOM 588 C C . ALA A 1 81 ? 1.443 10.163 -21.842 1.00 62.22 81 ALA A C 1
ATOM 590 O O . ALA A 1 81 ? 0.821 10.477 -22.867 1.00 62.22 81 ALA A O 1
ATOM 591 N N . PRO A 1 82 ? 1.489 10.982 -20.773 1.00 54.94 82 PRO A N 1
ATOM 592 C CA . PRO A 1 82 ? 0.712 12.211 -20.704 1.00 54.94 82 PRO A CA 1
ATOM 593 C C . PRO A 1 82 ? 1.061 13.117 -21.888 1.00 54.94 82 PRO A C 1
ATOM 595 O O . PRO A 1 82 ? 2.211 13.536 -22.055 1.00 54.94 82 PRO A O 1
ATOM 598 N N . LYS A 1 83 ? 0.059 13.421 -22.728 1.00 59.69 83 LYS A N 1
ATOM 599 C CA . LYS A 1 83 ? 0.198 14.363 -23.846 1.00 59.69 83 LYS A CA 1
ATOM 600 C C . LYS A 1 83 ? 0.699 15.693 -23.281 1.00 59.69 83 LYS A C 1
ATOM 602 O O . LYS A 1 83 ? -0.029 16.372 -22.558 1.00 59.69 83 LYS A O 1
ATOM 607 N N . ARG A 1 84 ? 1.948 16.065 -23.595 1.00 61.00 84 ARG A N 1
ATOM 608 C CA . ARG A 1 84 ? 2.496 17.382 -23.235 1.00 61.00 84 ARG A CA 1
ATOM 609 C C . ARG A 1 84 ? 1.524 18.445 -23.762 1.00 61.00 84 ARG A C 1
ATOM 611 O O . ARG A 1 84 ? 1.153 18.361 -24.936 1.00 61.00 84 ARG A O 1
ATOM 618 N N . PRO A 1 85 ? 1.095 19.415 -22.935 1.00 54.41 85 PRO A N 1
ATOM 619 C CA . PRO A 1 85 ? 0.185 20.448 -23.397 1.00 54.41 85 PRO A CA 1
ATOM 620 C C . PRO A 1 85 ? 0.828 21.166 -24.579 1.00 54.41 85 PRO A C 1
ATOM 622 O O . PRO A 1 85 ? 1.990 21.582 -24.524 1.00 54.41 85 PRO A O 1
ATOM 625 N N . SER A 1 86 ? 0.078 21.247 -25.675 1.00 65.19 86 SER A N 1
ATOM 626 C CA . SER A 1 86 ? 0.520 21.934 -26.876 1.00 65.19 86 SER A CA 1
ATOM 627 C C . SER A 1 86 ? 0.821 23.394 -26.534 1.00 65.19 86 SER A C 1
ATOM 629 O O . SER A 1 86 ? 0.191 24.006 -25.669 1.00 65.19 86 SER A O 1
ATOM 631 N N . ARG A 1 87 ? 1.809 23.969 -27.223 1.00 62.69 87 ARG A N 1
ATOM 632 C CA . ARG A 1 87 ? 2.312 25.335 -26.997 1.00 62.69 87 ARG A CA 1
ATOM 633 C C . ARG A 1 87 ? 1.199 26.402 -27.010 1.00 62.69 87 ARG A C 1
ATOM 635 O O . ARG A 1 87 ? 1.354 27.437 -26.370 1.00 62.69 87 ARG A O 1
ATOM 642 N N . ALA A 1 88 ? 0.066 26.110 -27.652 1.00 61.25 88 ALA A N 1
ATOM 643 C CA . ALA A 1 88 ? -1.134 26.941 -27.661 1.00 61.25 88 ALA A CA 1
ATOM 644 C C . ALA A 1 88 ? -1.781 27.116 -26.270 1.00 61.25 88 ALA A C 1
ATOM 646 O O . ALA A 1 88 ? -2.224 28.212 -25.945 1.00 61.25 88 ALA A O 1
ATOM 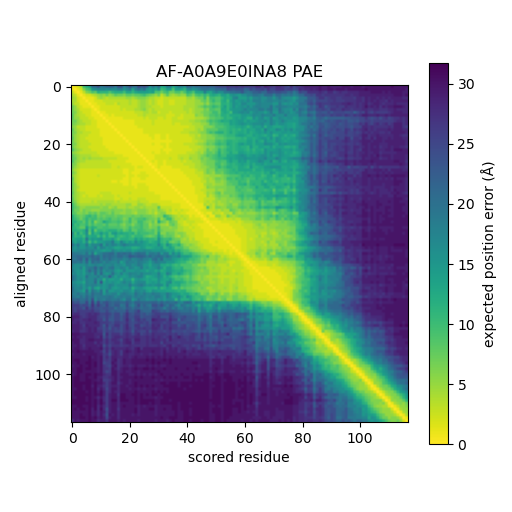647 N N . SER A 1 89 ? -1.776 26.098 -25.398 1.00 60.69 89 SER A N 1
ATOM 648 C CA . SER A 1 89 ? -2.444 26.193 -24.086 1.00 60.69 89 SER A CA 1
ATOM 649 C C . SER A 1 89 ? -1.648 26.994 -23.047 1.00 60.69 89 SER A C 1
ATOM 651 O O . SER A 1 89 ? -2.192 27.377 -22.010 1.00 60.69 89 SER A O 1
ATOM 653 N N . ARG A 1 90 ? -0.351 27.234 -23.292 1.00 58.69 90 ARG A N 1
ATOM 654 C CA . ARG A 1 90 ? 0.513 28.022 -22.398 1.00 58.69 90 ARG A CA 1
ATOM 655 C C . ARG A 1 90 ? 0.315 29.526 -22.605 1.00 58.69 90 ARG A C 1
ATOM 657 O O . ARG A 1 90 ? 0.447 30.279 -21.647 1.00 58.69 90 ARG A O 1
ATOM 664 N N . ALA A 1 91 ? -0.059 29.940 -23.819 1.00 60.41 91 ALA A N 1
ATOM 665 C CA . ALA A 1 91 ? -0.313 31.339 -24.157 1.00 60.41 91 ALA A CA 1
ATOM 666 C C . ALA A 1 91 ? -1.568 31.897 -23.457 1.00 60.41 91 ALA A C 1
ATOM 668 O O . ALA A 1 91 ? -1.536 33.020 -22.969 1.00 60.41 91 ALA A O 1
ATOM 669 N N . SER A 1 92 ? -2.632 31.099 -23.286 1.00 60.28 92 SER A N 1
ATOM 670 C CA . SER A 1 92 ? -3.870 31.573 -22.638 1.00 60.28 92 SER A CA 1
ATOM 671 C C . SER A 1 92 ? -3.774 31.794 -21.123 1.00 60.28 92 SER A C 1
ATOM 673 O O . SER A 1 92 ? -4.648 32.442 -20.562 1.00 60.28 92 SER A O 1
ATOM 675 N N . ARG A 1 93 ? -2.736 31.294 -20.431 1.00 58.28 93 ARG A N 1
ATOM 676 C CA . ARG A 1 93 ? -2.566 31.527 -18.978 1.00 58.28 93 ARG A CA 1
ATOM 677 C C . ARG A 1 93 ? -1.806 32.812 -18.640 1.00 58.28 93 ARG A C 1
ATOM 679 O O . ARG A 1 93 ? -1.826 33.221 -17.485 1.00 58.28 93 ARG A O 1
ATOM 686 N N . ALA A 1 94 ? -1.158 33.443 -19.619 1.00 58.38 94 ALA A N 1
ATOM 687 C CA . ALA A 1 94 ? -0.465 34.719 -19.430 1.00 58.38 94 ALA A CA 1
ATOM 688 C C . ALA A 1 94 ? -1.413 35.935 -19.492 1.00 58.38 94 ALA A C 1
ATOM 690 O O . ALA A 1 94 ? -0.991 37.053 -19.216 1.00 58.38 94 ALA A O 1
ATOM 691 N N . SER A 1 95 ? -2.695 35.722 -19.810 1.00 59.16 95 SER A N 1
ATOM 692 C CA . SER A 1 95 ? -3.724 36.764 -19.896 1.00 59.16 95 SER A CA 1
ATOM 693 C C . SER A 1 95 ? -4.781 36.566 -18.804 1.00 59.16 95 SER A C 1
ATOM 695 O O . SER A 1 95 ? -5.939 36.277 -19.083 1.00 59.16 95 SER A O 1
ATOM 697 N N . GLY A 1 96 ? -4.363 36.652 -17.540 1.00 50.50 96 GLY A N 1
ATOM 698 C CA . GLY A 1 96 ? -5.269 36.784 -16.395 1.00 50.50 96 GLY A CA 1
ATOM 699 C C . GLY A 1 96 ? -5.466 38.263 -16.026 1.00 50.50 96 GLY A C 1
ATOM 700 O O . GLY A 1 96 ? -4.535 39.047 -16.216 1.00 50.50 96 GLY A O 1
ATOM 701 N N . PRO A 1 97 ? -6.647 38.670 -15.523 1.00 51.09 97 PRO A N 1
ATOM 702 C CA . PRO A 1 97 ? -6.982 40.075 -15.297 1.00 51.09 97 PRO A CA 1
ATOM 703 C C . PRO A 1 97 ? -6.143 40.700 -14.172 1.00 51.09 97 PRO A C 1
ATOM 705 O O . PRO A 1 97 ? -5.967 40.123 -13.099 1.00 51.09 97 PRO A O 1
ATOM 708 N N . SER A 1 98 ? -5.645 41.908 -14.433 1.00 57.53 98 SER A N 1
ATOM 709 C CA . SER A 1 98 ? -4.913 42.778 -13.511 1.00 57.53 98 SER A CA 1
ATOM 710 C C . SER A 1 98 ? -5.724 43.087 -12.243 1.00 57.53 98 SER A C 1
ATOM 712 O O . SER A 1 98 ? -6.843 43.594 -12.323 1.00 57.53 98 SER A O 1
ATOM 714 N N . LEU A 1 99 ? -5.145 42.794 -11.074 1.00 55.97 99 LEU A N 1
ATOM 715 C CA . LEU A 1 99 ? -5.675 43.143 -9.747 1.00 55.97 99 LEU A CA 1
ATOM 716 C C . LEU A 1 99 ? -5.783 44.673 -9.578 1.00 55.97 99 LEU A C 1
ATOM 718 O O . LEU A 1 99 ? -4.840 45.372 -9.950 1.00 55.97 99 LEU A O 1
ATOM 722 N N . PRO A 1 100 ? -6.859 45.215 -8.976 1.00 54.28 100 PRO A N 1
ATOM 723 C CA . PRO A 1 100 ? -6.942 46.644 -8.696 1.00 54.28 100 PRO A CA 1
ATOM 724 C C . PRO A 1 100 ? -6.086 47.037 -7.481 1.00 54.28 100 PRO A C 1
ATOM 726 O O . PRO A 1 100 ? -6.111 46.384 -6.433 1.00 54.28 100 PRO A O 1
ATOM 729 N N . GLU A 1 101 ? -5.343 48.136 -7.635 1.00 52.62 101 GLU A N 1
ATOM 730 C CA . GLU A 1 101 ? -4.527 48.794 -6.610 1.00 52.62 101 GLU A CA 1
ATOM 731 C C . GLU A 1 101 ? -5.306 49.072 -5.315 1.00 52.62 101 GLU A C 1
ATOM 733 O O . GLU A 1 101 ? -6.379 49.683 -5.302 1.00 52.62 101 GLU A O 1
ATOM 738 N N . ARG A 1 102 ? -4.710 48.684 -4.183 1.00 50.38 102 ARG A N 1
ATOM 739 C CA . ARG A 1 102 ? -5.160 49.078 -2.845 1.00 50.38 102 ARG A CA 1
ATOM 740 C C . ARG A 1 102 ? -4.879 50.568 -2.629 1.00 50.38 102 ARG A C 1
ATOM 742 O O . ARG A 1 102 ? -3.748 50.954 -2.359 1.00 50.38 102 ARG A O 1
ATOM 749 N N . ARG A 1 103 ? -5.924 51.398 -2.675 1.00 48.44 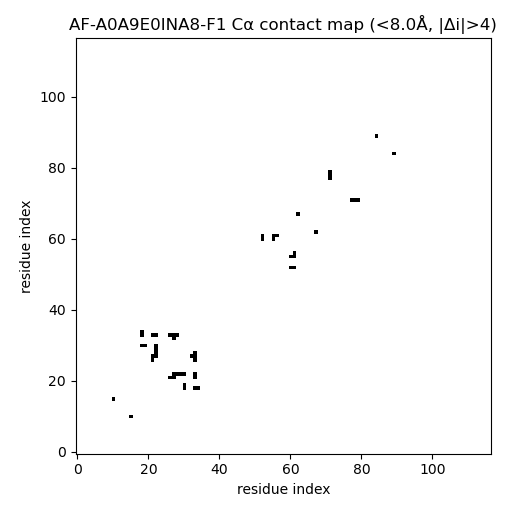103 ARG A N 1
ATOM 750 C CA . ARG A 1 103 ? -5.882 52.784 -2.183 1.00 48.44 103 ARG A CA 1
ATOM 751 C C . ARG A 1 103 ? -5.705 52.813 -0.661 1.00 48.44 103 ARG A C 1
ATOM 753 O O . ARG A 1 103 ? -6.553 52.315 0.082 1.00 48.44 103 ARG A O 1
ATOM 760 N N . SER A 1 104 ? -4.620 53.439 -0.216 1.00 47.16 104 SER A N 1
ATOM 761 C CA . SER A 1 104 ? -4.361 53.846 1.167 1.00 47.16 104 SER A CA 1
ATOM 762 C C . SER A 1 104 ? -5.488 54.737 1.704 1.00 47.16 104 SER A C 1
ATOM 764 O O . SER A 1 104 ? -5.867 55.715 1.060 1.00 47.16 104 SER A O 1
ATOM 766 N N . ARG A 1 105 ? -6.020 54.425 2.893 1.00 52.75 105 ARG A N 1
ATOM 767 C CA . ARG A 1 105 ? -6.899 55.324 3.661 1.00 52.75 105 ARG A CA 1
ATOM 768 C C . ARG A 1 105 ? -6.076 56.032 4.748 1.00 52.75 105 ARG A C 1
ATOM 770 O O . ARG A 1 105 ? -5.387 55.331 5.489 1.00 52.75 105 ARG A O 1
ATOM 777 N N . PRO A 1 106 ? -6.134 57.370 4.871 1.00 49.72 106 PRO A N 1
ATOM 778 C CA . PRO A 1 106 ? -5.448 58.101 5.926 1.00 49.72 106 PRO A CA 1
ATOM 779 C C . PRO A 1 106 ? -6.326 58.233 7.179 1.00 49.72 106 PRO A C 1
ATOM 781 O O . PRO A 1 106 ? -7.542 58.364 7.079 1.00 49.72 106 PRO A O 1
ATOM 784 N N . GLY A 1 107 ? -5.669 58.264 8.340 1.00 52.41 107 GLY A N 1
ATOM 785 C CA . GLY A 1 107 ? -6.154 58.914 9.558 1.00 52.41 107 GLY A CA 1
ATOM 786 C C . GLY A 1 107 ? -7.229 58.175 10.351 1.00 52.41 107 GLY A C 1
ATOM 787 O O . GLY A 1 107 ? -8.405 58.255 10.025 1.00 52.41 107 GLY A O 1
ATOM 788 N N . GLN A 1 108 ? -6.841 57.584 11.484 1.00 56.47 108 GLN A N 1
ATOM 789 C CA . GLN A 1 108 ? -7.672 57.664 12.686 1.00 56.47 108 GLN A CA 1
ATOM 790 C C . GLN A 1 108 ? -6.809 57.987 13.902 1.00 56.47 108 GLN A C 1
ATOM 792 O O . GLN A 1 108 ? -5.715 57.458 14.089 1.00 56.47 108 GLN A O 1
ATOM 797 N N . ALA A 1 109 ? -7.325 58.964 14.635 1.00 48.97 109 ALA A N 1
ATOM 798 C CA . ALA A 1 109 ? -6.659 59.788 15.610 1.00 48.97 109 ALA A CA 1
ATOM 799 C C . ALA A 1 109 ? -6.552 59.117 16.983 1.00 48.97 109 ALA A C 1
ATOM 801 O O . ALA A 1 109 ? -7.268 58.181 17.334 1.00 48.97 109 ALA A O 1
ATOM 802 N N . THR A 1 110 ? -5.619 59.661 17.743 1.00 54.12 110 THR A N 1
ATOM 803 C CA . THR A 1 110 ? -5.302 59.401 19.137 1.00 54.12 110 THR A CA 1
ATOM 804 C C . THR A 1 110 ? -6.370 59.924 20.112 1.00 54.12 110 THR A C 1
ATOM 806 O O . THR A 1 110 ? -6.972 60.971 19.887 1.00 54.12 110 THR A O 1
ATOM 809 N N . SER A 1 111 ? -6.452 59.233 21.263 1.00 51.62 111 SER A N 1
ATOM 810 C CA . SER A 1 111 ? -6.913 59.684 22.599 1.00 51.62 111 SER A CA 1
ATOM 811 C C . SER A 1 111 ? -8.421 59.718 22.932 1.00 51.62 111 SER A C 1
ATOM 813 O O . SER A 1 111 ? -9.243 59.833 22.030 1.00 51.62 111 SER A O 1
ATOM 815 N N . PRO A 1 112 ? -8.821 59.726 24.235 1.00 57.00 112 PRO A N 1
ATOM 816 C CA . PRO A 1 112 ? -8.083 59.393 25.472 1.00 57.00 112 PRO A CA 1
ATOM 817 C C . PRO A 1 112 ? -8.817 58.402 26.416 1.00 57.00 112 PRO A C 1
ATOM 819 O O . PRO A 1 112 ? -10.041 58.285 26.440 1.00 57.00 112 PRO A O 1
ATOM 822 N N . ARG A 1 113 ? -8.055 57.733 27.296 1.00 51.25 113 ARG A N 1
ATOM 823 C CA . ARG A 1 113 ? -8.588 56.975 28.443 1.00 51.25 113 ARG A CA 1
ATOM 824 C C . ARG A 1 113 ? -8.949 57.929 29.586 1.00 51.25 113 ARG A C 1
ATOM 826 O O . ARG A 1 113 ? -8.073 58.531 30.194 1.00 51.25 113 ARG A O 1
ATOM 833 N N . ARG A 1 114 ? -10.238 57.989 29.922 1.00 52.28 114 ARG A N 1
ATOM 834 C CA . ARG A 1 114 ? -10.776 58.585 31.153 1.00 52.28 114 ARG A CA 1
ATOM 835 C C . ARG A 1 114 ? -11.319 57.443 32.016 1.00 52.28 114 ARG A C 1
ATOM 837 O O . ARG A 1 114 ? -12.283 56.796 31.620 1.00 52.28 114 ARG A O 1
ATOM 844 N N . ARG A 1 115 ? -10.718 57.174 33.176 1.00 57.50 115 ARG A N 1
ATOM 845 C CA . ARG A 1 115 ? -11.381 56.438 34.265 1.00 57.50 115 ARG A CA 1
ATOM 846 C C . ARG A 1 115 ? -11.036 57.087 35.596 1.00 57.50 115 ARG A C 1
ATOM 848 O O . ARG A 1 115 ? -9.938 56.956 36.113 1.00 57.50 115 ARG A O 1
ATOM 855 N N . SER A 1 116 ? -12.025 57.818 36.078 1.00 56.03 116 SER A N 1
ATOM 856 C CA . SER A 1 116 ? -12.255 58.218 37.454 1.00 56.03 116 SER A CA 1
ATOM 857 C C . SER A 1 116 ? -12.912 57.065 38.213 1.00 56.03 116 SER A C 1
ATOM 859 O O . SER A 1 116 ? -13.976 56.611 37.781 1.00 56.03 116 SER A O 1
ATOM 861 N N . ARG A 1 117 ? -12.306 56.634 39.317 1.00 55.88 117 ARG A N 1
ATOM 862 C CA . ARG A 1 117 ? -12.899 56.443 40.653 1.00 55.88 117 ARG A CA 1
ATOM 863 C C . ARG A 1 117 ? -11.923 55.682 41.533 1.00 55.88 117 ARG A C 1
ATOM 865 O O . ARG A 1 117 ? -11.354 54.693 41.026 1.00 55.88 117 ARG A O 1
#

Radius of gyration: 29.19 Å; Cα contacts (8 Å, |Δi|>4): 27; chains: 1; bounding box: 36×73×70 Å

Nearest PDB structures (foldseek):
  5zkt-assembly1_A  TM=6.706E-01  e=4.585E+00  Oryza sativa Japonica Group

Mean predicted aligned error: 17.02 Å

Solvent-accessible surface area (backbone atoms only — not comparable to full-atom values): 7898 Å² total; per-residue (Å²): 132,89,85,79,89,87,82,92,79,93,65,62,70,72,59,52,49,51,51,51,51,40,30,75,72,62,77,26,97,37,66,68,55,42,51,50,51,54,51,48,54,49,49,56,50,53,51,50,53,50,54,52,50,52,55,26,58,78,73,77,39,78,80,49,75,68,55,50,58,49,45,56,72,74,43,92,81,56,81,72,75,80,77,74,80,56,76,72,69,63,60,66,68,76,70,68,85,83,80,83,81,84,79,84,81,83,88,84,83,85,86,82,95,82,83,89,131

pLDDT: mean 78.52, std 17.63, range [43.59, 98.0]

Secondary structure (DSSP, 8-state):
------------HHHHHHHHHHHHTTSSSSHHHHHHHHHHHHHHHHHHHHHHHHHHHHHTSSPPHHHHHHHHHHSTT------PPPHHHHHTTS-PPPPPP-PPPP-----------

Sequence (117 aa):
MTAYEKLAISLPPPVASRARAAVARGEAPSLSAYIAAALEERASRLDLEVLVAELLADTGGAPTPAERRWADRVLPGSPAAPKRPSRASRASRASGPSLPERRSRPGQATSPRRRSR

Foldseek 3Di:
DDDDDDDDDDDDPVVLVVLVVCCVVVVDVDSVRSVVVVVVVVVVVVVVVVVVQVVQVVVPGDDDPVRVVVCVVPPPPDPPPPDDPPPVVVVVVVDDDDDDDDDDDDDDDDDDDDDDD